Protein AF-A0AAV7KFC8-F1 (afdb_monomer)

Organism: NCBI:txid111878

Structure (mmCIF, N/CA/C/O backbone):
data_AF-A0AAV7KFC8-F1
#
_entry.id   AF-A0AAV7KFC8-F1
#
loop_
_atom_site.group_PDB
_atom_site.id
_atom_site.type_symbol
_atom_site.label_atom_id
_atom_site.label_alt_id
_atom_site.label_comp_id
_atom_site.label_asym_id
_atom_site.label_entity_id
_atom_site.label_seq_id
_atom_site.pdbx_PDB_ins_code
_atom_site.Cartn_x
_atom_site.Cartn_y
_atom_site.Cartn_z
_atom_site.occupancy
_atom_site.B_iso_or_equiv
_atom_site.auth_seq_id
_atom_site.auth_comp_id
_atom_site.auth_asym_id
_atom_site.auth_atom_id
_atom_site.pdbx_PDB_model_num
ATOM 1 N N . MET A 1 1 ? -4.129 0.822 23.187 1.00 38.25 1 MET A N 1
ATOM 2 C CA . MET A 1 1 ? -3.656 -0.487 22.669 1.00 38.25 1 MET A CA 1
ATOM 3 C C . MET A 1 1 ? -4.790 -1.496 22.465 1.00 38.25 1 MET A C 1
ATOM 5 O O . MET A 1 1 ? -4.673 -2.305 21.557 1.00 38.25 1 MET A O 1
ATOM 9 N N . SER A 1 2 ? -5.887 -1.437 23.233 1.00 38.19 2 SER A N 1
ATOM 10 C CA . SER A 1 2 ? -7.086 -2.282 23.062 1.00 38.19 2 SER A CA 1
ATOM 11 C C . SER A 1 2 ? -7.932 -1.936 21.825 1.00 38.19 2 SER A C 1
ATOM 13 O O . SER A 1 2 ? -8.378 -2.839 21.127 1.00 38.19 2 SER A O 1
ATOM 15 N N . ASP A 1 3 ? -8.080 -0.650 21.491 1.00 41.31 3 ASP A N 1
ATOM 16 C CA . ASP A 1 3 ? -8.999 -0.208 20.420 1.00 41.31 3 ASP A CA 1
ATOM 17 C C . ASP A 1 3 ? -8.503 -0.508 18.995 1.00 41.31 3 ASP A C 1
ATOM 19 O O . ASP A 1 3 ? -9.293 -0.634 18.055 1.00 41.31 3 ASP A O 1
ATOM 23 N N . ILE A 1 4 ? -7.185 -0.669 18.833 1.00 46.69 4 ILE A N 1
ATOM 24 C CA . ILE A 1 4 ? -6.563 -1.049 17.558 1.00 46.69 4 ILE A CA 1
ATOM 25 C C . ILE A 1 4 ? -6.920 -2.502 17.241 1.00 46.69 4 ILE A C 1
ATOM 27 O O . ILE A 1 4 ? -7.340 -2.798 16.131 1.00 46.69 4 ILE A O 1
ATOM 31 N N . HIS A 1 5 ? -6.843 -3.401 18.224 1.00 40.44 5 HIS A N 1
ATOM 32 C CA . HIS A 1 5 ? -7.123 -4.824 18.025 1.00 40.44 5 HIS A CA 1
ATOM 33 C C . HIS A 1 5 ? -8.601 -5.099 17.692 1.00 40.44 5 HIS A C 1
ATOM 35 O O . HIS A 1 5 ? -8.898 -5.993 16.901 1.00 40.44 5 HIS A O 1
ATOM 41 N N . GLU A 1 6 ? -9.524 -4.310 18.251 1.00 41.81 6 GLU A N 1
ATOM 42 C CA . GLU A 1 6 ? -10.970 -4.455 18.026 1.00 41.81 6 GLU A CA 1
ATOM 43 C C . GLU A 1 6 ? -11.457 -3.784 16.727 1.00 41.81 6 GLU A C 1
ATOM 45 O O . GLU A 1 6 ? -12.406 -4.241 16.092 1.00 41.81 6 GLU A O 1
ATOM 50 N N . SER A 1 7 ? -10.771 -2.737 16.263 1.00 41.91 7 SER A N 1
ATOM 51 C CA . SER A 1 7 ? -11.033 -2.156 14.937 1.00 41.91 7 SER A CA 1
ATOM 52 C C . SER A 1 7 ? -10.418 -3.010 13.820 1.00 41.91 7 SER A C 1
ATOM 54 O O . SER A 1 7 ? -11.030 -3.194 12.768 1.00 41.91 7 SER A O 1
ATOM 56 N N . VAL A 1 8 ? -9.252 -3.615 14.076 1.00 48.53 8 VAL A N 1
ATOM 57 C CA . VAL A 1 8 ? -8.584 -4.579 13.185 1.00 48.53 8 VAL A CA 1
ATOM 58 C C . VAL A 1 8 ? -9.393 -5.878 13.052 1.00 48.53 8 VAL A C 1
ATOM 60 O O . VAL A 1 8 ? -9.440 -6.456 11.970 1.00 48.53 8 VAL A O 1
ATOM 63 N N . SER A 1 9 ? -10.125 -6.320 14.079 1.00 42.34 9 SER A N 1
ATOM 64 C CA . SER A 1 9 ? -10.946 -7.539 13.979 1.00 42.34 9 SER A CA 1
ATOM 65 C C . SER A 1 9 ? -12.169 -7.401 13.058 1.00 42.34 9 SER A C 1
ATOM 67 O O . SER A 1 9 ? -12.593 -8.390 12.472 1.00 42.34 9 SER A O 1
ATOM 69 N N . LYS A 1 10 ? -12.713 -6.192 12.854 1.00 43.59 10 LYS A N 1
ATOM 70 C CA . LYS A 1 10 ? -13.823 -5.954 11.901 1.00 43.59 10 LYS A CA 1
ATOM 71 C C . LYS A 1 10 ? -13.374 -5.791 10.453 1.00 43.59 10 LYS A C 1
ATOM 73 O O . LYS A 1 10 ? -14.166 -5.916 9.520 1.00 43.59 10 LYS A O 1
ATOM 78 N N . ILE A 1 11 ? -12.110 -5.458 10.240 1.00 50.38 11 ILE A N 1
ATOM 79 C CA . ILE A 1 11 ? -11.577 -5.217 8.902 1.00 50.38 11 ILE A CA 1
ATOM 80 C C . ILE A 1 11 ? -10.943 -6.512 8.334 1.00 50.38 11 ILE A C 1
ATOM 82 O O . ILE A 1 11 ? -10.919 -6.662 7.108 1.00 50.38 11 ILE A O 1
ATOM 86 N N . SER A 1 12 ? -10.558 -7.471 9.195 1.00 49.19 12 SER A N 1
ATOM 87 C CA . SER A 1 12 ? -9.892 -8.745 8.862 1.00 49.19 1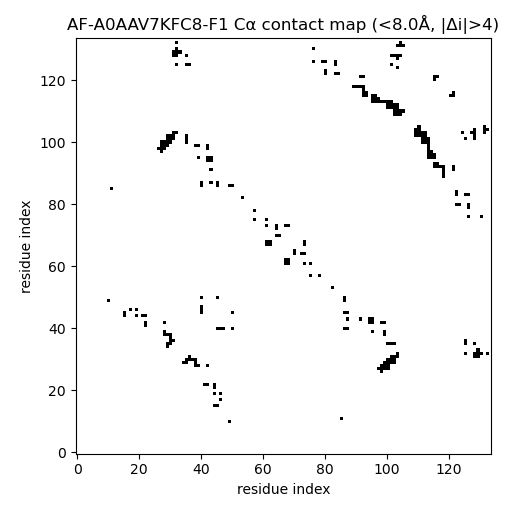2 SER A CA 1
ATOM 88 C C . SER A 1 12 ? -10.769 -9.769 8.128 1.00 49.19 12 SER A C 1
ATOM 90 O O . SER A 1 12 ? -10.240 -10.723 7.567 1.00 49.19 12 SER A O 1
ATOM 92 N N . GLU A 1 13 ? -12.086 -9.561 8.057 1.00 49.84 13 GLU A N 1
ATOM 93 C CA . GLU A 1 13 ? -13.021 -10.434 7.326 1.00 49.84 13 GLU A CA 1
ATOM 94 C C . GLU A 1 13 ? -13.095 -10.147 5.812 1.00 49.84 13 GLU A C 1
ATOM 96 O O . GLU A 1 13 ? -13.984 -10.642 5.124 1.00 49.84 13 GLU A O 1
ATOM 101 N N . TRP A 1 14 ? -12.191 -9.333 5.248 1.00 57.78 14 TRP A N 1
ATOM 102 C CA . TRP A 1 14 ? -12.134 -9.194 3.789 1.00 57.78 14 TRP A CA 1
ATOM 103 C C . TRP A 1 14 ? -11.361 -10.352 3.152 1.00 57.78 14 TRP A C 1
ATOM 105 O O . TRP A 1 14 ? -10.134 -10.384 3.192 1.00 57.78 14 TRP A O 1
ATOM 115 N N . ASP A 1 15 ? -12.066 -11.270 2.506 1.00 57.59 15 ASP A N 1
ATOM 116 C CA . ASP A 1 15 ? -11.474 -12.347 1.702 1.00 57.59 15 ASP A CA 1
ATOM 117 C C . ASP A 1 15 ? -11.207 -11.938 0.236 1.00 57.59 15 ASP A C 1
ATOM 119 O O . ASP A 1 15 ? -10.760 -12.760 -0.562 1.00 57.59 15 ASP A O 1
ATOM 123 N N . GLY A 1 16 ? -11.486 -10.682 -0.137 1.00 56.34 16 GLY A N 1
ATOM 124 C CA . GLY A 1 16 ? -11.438 -10.222 -1.529 1.00 56.34 16 GLY A CA 1
ATOM 125 C C . GLY A 1 16 ? -12.755 -10.364 -2.307 1.00 56.34 16 GLY A C 1
ATOM 126 O O . GLY A 1 16 ? -12.789 -10.045 -3.490 1.00 56.34 16 GLY A O 1
ATOM 127 N N . SER A 1 17 ? -13.853 -10.816 -1.686 1.00 49.41 17 SER A N 1
ATOM 128 C CA . SER A 1 17 ? -15.124 -11.126 -2.376 1.00 49.41 17 SER A CA 1
ATOM 129 C C . SER A 1 17 ? -16.047 -9.933 -2.650 1.00 49.41 17 SER A C 1
ATOM 131 O O . SER A 1 17 ? -17.055 -10.082 -3.351 1.00 49.41 17 SER A O 1
ATOM 133 N N . VAL A 1 18 ? -15.743 -8.740 -2.122 1.00 53.78 18 VAL A N 1
ATOM 134 C CA . VAL A 1 18 ? -16.579 -7.550 -2.350 1.00 53.78 18 VAL A CA 1
ATOM 135 C C . VAL A 1 18 ? -16.464 -7.142 -3.817 1.00 53.78 18 VAL A C 1
ATOM 137 O O . VAL A 1 18 ? -15.468 -6.562 -4.233 1.00 53.78 18 VAL A O 1
ATOM 140 N N . ARG A 1 19 ? -17.509 -7.439 -4.597 1.00 47.44 19 ARG A N 1
ATOM 141 C CA . ARG A 1 19 ? -17.620 -7.108 -6.024 1.00 47.44 19 ARG A CA 1
ATOM 142 C C . ARG A 1 19 ? -17.648 -5.593 -6.251 1.00 47.44 19 ARG A C 1
ATOM 144 O O . ARG A 1 19 ? -18.712 -4.991 -6.384 1.00 47.44 19 ARG A O 1
ATOM 151 N N . GLN A 1 20 ? -16.474 -4.981 -6.335 1.00 55.06 20 GLN A N 1
ATOM 152 C CA . GLN A 1 20 ? -16.268 -3.747 -7.089 1.00 55.06 20 GLN A CA 1
ATOM 153 C C . GLN A 1 20 ? -16.254 -4.098 -8.590 1.00 55.06 20 GLN A C 1
ATOM 155 O O . GLN A 1 20 ? -16.114 -5.264 -8.965 1.00 55.06 20 GLN A O 1
ATOM 160 N N . ARG A 1 21 ? -16.456 -3.119 -9.484 1.00 54.41 21 ARG A N 1
ATOM 161 C CA . ARG A 1 21 ? -16.276 -3.393 -10.921 1.00 54.41 21 ARG A CA 1
ATOM 162 C C . ARG A 1 21 ? -14.819 -3.795 -11.137 1.00 54.41 21 ARG A C 1
ATOM 164 O O . ARG A 1 21 ? -13.963 -2.981 -10.790 1.00 54.41 21 ARG A O 1
ATOM 171 N N . PRO A 1 22 ? -14.551 -4.971 -11.730 1.00 59.72 22 PRO A N 1
ATOM 172 C CA . PRO A 1 22 ? -13.193 -5.439 -11.840 1.00 59.72 22 PRO A CA 1
ATOM 173 C C . PRO A 1 22 ? -12.382 -4.449 -12.663 1.00 59.72 22 PRO A C 1
ATOM 175 O O . PRO A 1 22 ? -12.793 -4.020 -13.752 1.00 59.72 22 PRO A O 1
ATOM 178 N N . VAL A 1 23 ? -11.241 -4.054 -12.120 1.00 66.50 23 VAL A N 1
ATOM 179 C CA . VAL A 1 23 ? -10.285 -3.230 -12.832 1.00 66.50 23 VAL A CA 1
ATOM 180 C C . VAL A 1 23 ? -9.828 -4.032 -14.038 1.00 66.50 23 VAL A C 1
ATOM 182 O O . VAL A 1 23 ? -9.329 -5.149 -13.902 1.00 66.50 23 VAL A O 1
ATOM 185 N N . ARG A 1 24 ? -10.010 -3.475 -15.241 1.00 70.56 24 ARG A N 1
ATOM 186 C CA . ARG A 1 24 ? -9.595 -4.170 -16.461 1.00 70.56 24 ARG A CA 1
ATOM 187 C C . ARG A 1 24 ? -8.126 -4.592 -16.348 1.00 70.56 24 ARG A C 1
ATOM 189 O O . ARG A 1 24 ? -7.280 -3.822 -15.889 1.00 70.56 24 ARG A O 1
ATOM 196 N N . ALA A 1 25 ? -7.846 -5.827 -16.756 1.00 67.06 25 ALA A N 1
ATOM 197 C CA . ALA A 1 25 ? -6.532 -6.448 -16.611 1.00 67.06 25 ALA A CA 1
ATOM 198 C C . ALA A 1 25 ? -5.412 -5.694 -17.358 1.00 67.06 25 ALA A C 1
ATOM 200 O O . ALA A 1 25 ? -4.249 -5.831 -16.998 1.00 67.06 25 ALA A O 1
ATOM 201 N N . ASP A 1 26 ? -5.764 -4.868 -18.346 1.00 74.31 26 ASP A N 1
ATOM 202 C CA . ASP A 1 26 ? -4.863 -4.045 -19.161 1.00 74.31 26 ASP A CA 1
ATOM 203 C C . ASP A 1 26 ? -4.497 -2.692 -18.528 1.00 74.31 26 ASP A C 1
ATOM 205 O O . ASP A 1 26 ? -3.666 -1.961 -19.067 1.00 74.31 26 ASP A O 1
ATOM 209 N N . ARG A 1 27 ? -5.112 -2.320 -17.398 1.00 81.38 27 ARG A N 1
ATOM 210 C CA . ARG A 1 27 ? -4.860 -1.024 -16.763 1.00 81.38 27 ARG A CA 1
ATOM 211 C C . ARG A 1 27 ? -3.647 -1.058 -15.844 1.00 81.38 27 ARG A C 1
ATOM 213 O O . ARG A 1 27 ? -3.552 -1.898 -14.948 1.00 81.38 27 ARG A O 1
ATOM 220 N N . VAL A 1 28 ? -2.794 -0.056 -16.039 1.00 87.06 28 VAL A N 1
ATOM 221 C CA . VAL A 1 28 ? -1.668 0.294 -15.174 1.00 87.06 28 VAL A CA 1
ATOM 222 C C . VAL A 1 28 ? -2.056 1.506 -14.330 1.00 87.06 28 VAL A C 1
ATOM 224 O O . VAL A 1 28 ? -2.661 2.456 -14.829 1.00 87.06 28 VAL A O 1
ATOM 227 N N . PHE A 1 29 ? -1.700 1.471 -13.053 1.00 89.38 29 PHE A N 1
ATOM 228 C CA . PHE A 1 29 ? -1.899 2.551 -12.099 1.00 89.38 29 PHE A CA 1
ATOM 229 C C . PHE A 1 29 ? -0.549 3.115 -11.694 1.00 89.38 29 PHE A C 1
ATOM 231 O O . PHE A 1 29 ? 0.413 2.375 -11.508 1.00 89.38 29 PHE A O 1
ATOM 238 N N . CYS A 1 30 ? -0.478 4.427 -11.520 1.00 89.44 30 CYS A N 1
ATOM 239 C CA . CYS A 1 30 ? 0.726 5.096 -11.061 1.00 89.44 30 CYS A CA 1
ATOM 240 C C . CYS A 1 30 ? 0.396 6.103 -9.967 1.00 89.44 30 CYS A C 1
ATOM 242 O O . CYS A 1 30 ? -0.669 6.721 -9.984 1.00 89.44 30 CYS A O 1
ATOM 244 N N . GLY A 1 31 ? 1.321 6.296 -9.034 1.00 86.94 31 GLY A N 1
ATOM 245 C CA . GLY A 1 31 ? 1.138 7.274 -7.975 1.00 86.94 31 GLY A CA 1
ATOM 246 C C . GLY A 1 31 ? 2.383 7.486 -7.128 1.00 86.94 31 GLY A C 1
ATOM 247 O O . GLY A 1 31 ? 3.366 6.754 -7.225 1.00 86.94 31 GLY A O 1
ATOM 248 N N . SER A 1 32 ? 2.320 8.512 -6.285 1.00 84.69 32 SER A N 1
ATOM 249 C CA . SER A 1 32 ? 3.326 8.814 -5.270 1.00 84.69 32 SER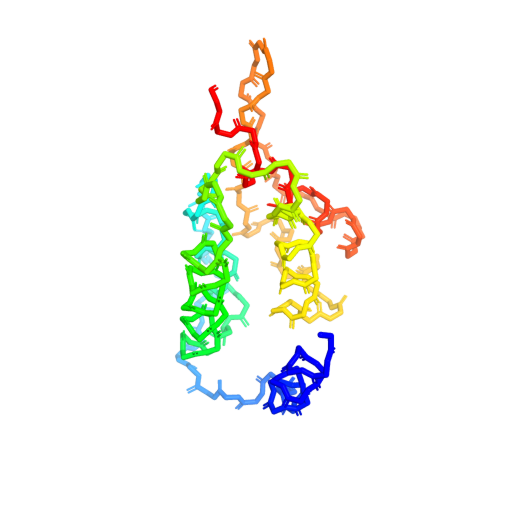 A CA 1
ATOM 250 C C . SER A 1 32 ? 2.635 9.125 -3.942 1.00 84.69 32 SER A C 1
ATOM 252 O O . SER A 1 32 ? 1.513 9.638 -3.950 1.00 84.69 32 SER A O 1
ATOM 254 N N . SER A 1 33 ? 3.266 8.784 -2.817 1.00 82.12 33 SER A N 1
ATOM 255 C CA . SER A 1 33 ? 2.721 8.921 -1.458 1.00 82.12 33 SER A CA 1
ATOM 256 C C . SER A 1 33 ? 1.264 8.425 -1.365 1.00 82.12 33 SER A C 1
ATOM 258 O O . SER A 1 33 ? 0.963 7.307 -1.792 1.00 82.12 33 SER A O 1
ATOM 260 N N . ALA A 1 34 ? 0.334 9.261 -0.893 1.00 81.31 34 ALA A N 1
ATOM 261 C CA . ALA A 1 34 ? -1.097 8.963 -0.828 1.00 81.31 34 ALA A CA 1
ATOM 262 C C . ALA A 1 34 ? -1.699 8.552 -2.187 1.00 81.31 34 ALA A C 1
ATOM 264 O O . ALA A 1 34 ? -2.558 7.677 -2.243 1.00 81.31 34 ALA A O 1
ATOM 265 N N . GLY A 1 35 ? -1.220 9.123 -3.297 1.00 82.44 35 GLY A N 1
ATOM 266 C CA . GLY A 1 35 ? -1.637 8.720 -4.642 1.00 82.44 35 GLY A CA 1
ATOM 267 C C . GLY A 1 35 ? -1.191 7.300 -5.000 1.00 82.44 35 GLY A C 1
ATOM 268 O O . GLY A 1 35 ? -1.925 6.581 -5.671 1.00 82.44 35 GLY A O 1
ATOM 269 N N . GLY A 1 36 ? -0.024 6.871 -4.510 1.00 86.75 36 GLY A N 1
ATOM 270 C CA . GLY A 1 36 ? 0.463 5.496 -4.644 1.00 86.75 36 GLY A CA 1
ATOM 271 C C . GLY A 1 36 ? -0.367 4.505 -3.828 1.00 86.75 36 GLY A C 1
ATOM 272 O O . GLY A 1 36 ? -0.740 3.449 -4.338 1.00 86.75 36 GLY A O 1
ATOM 273 N N . LEU A 1 37 ? -0.744 4.884 -2.602 1.00 84.06 37 LEU A N 1
ATOM 274 C CA . LEU A 1 37 ? -1.642 4.088 -1.762 1.00 84.06 37 LEU A CA 1
ATOM 275 C C . LEU A 1 37 ? -3.034 3.953 -2.399 1.00 84.06 37 LEU A C 1
ATOM 277 O O . LEU A 1 37 ? -3.562 2.849 -2.496 1.00 84.06 37 LEU A O 1
ATOM 281 N N . CYS A 1 38 ? -3.611 5.050 -2.896 1.00 85.56 38 CYS A N 1
ATOM 282 C CA . CYS A 1 38 ? -4.894 5.033 -3.603 1.00 85.56 38 CYS A CA 1
ATOM 283 C C . CYS A 1 38 ? -4.838 4.182 -4.878 1.00 85.56 38 CYS A C 1
ATOM 285 O O . CYS A 1 38 ? -5.769 3.423 -5.152 1.00 85.56 38 CYS A O 1
ATOM 287 N N . ALA A 1 39 ? -3.747 4.277 -5.641 1.00 88.38 39 ALA A N 1
ATOM 288 C CA . ALA A 1 39 ? -3.504 3.441 -6.810 1.00 88.38 39 ALA A CA 1
ATOM 289 C C . ALA A 1 39 ? -3.456 1.950 -6.436 1.00 88.38 39 ALA A C 1
ATOM 291 O O . ALA A 1 39 ? -4.109 1.138 -7.089 1.00 88.38 39 ALA A O 1
ATOM 292 N N . ALA A 1 40 ? -2.764 1.599 -5.350 1.00 86.19 40 ALA A N 1
ATOM 293 C CA . ALA A 1 40 ? -2.701 0.234 -4.841 1.00 86.19 40 ALA A CA 1
ATOM 294 C C . ALA A 1 40 ? -4.068 -0.270 -4.346 1.00 86.19 40 ALA A C 1
ATOM 296 O O . ALA A 1 40 ? -4.498 -1.345 -4.744 1.00 86.19 40 ALA A O 1
ATOM 297 N N . VAL A 1 41 ? -4.791 0.511 -3.537 1.00 85.00 41 VAL A N 1
ATOM 298 C CA . VAL A 1 41 ? -6.147 0.177 -3.053 1.00 85.00 41 VAL A CA 1
ATOM 299 C C . VAL A 1 41 ? -7.101 -0.052 -4.226 1.00 85.00 41 VAL A C 1
ATOM 301 O O . VAL A 1 41 ? -7.847 -1.028 -4.225 1.00 85.00 41 VAL A O 1
ATOM 304 N N . THR A 1 42 ? -7.032 0.804 -5.249 1.00 85.06 42 THR A N 1
ATOM 305 C CA . THR A 1 42 ? -7.859 0.684 -6.457 1.00 85.06 42 THR A CA 1
ATOM 306 C C . THR A 1 42 ? -7.505 -0.570 -7.251 1.00 85.06 42 THR A C 1
ATOM 308 O O . THR A 1 42 ? -8.398 -1.302 -7.663 1.00 85.06 42 THR A O 1
ATOM 311 N N . LEU A 1 43 ? -6.212 -0.844 -7.444 1.00 85.81 43 LEU A N 1
ATOM 312 C CA . LEU A 1 43 ? -5.732 -2.014 -8.180 1.00 85.81 43 LEU A CA 1
ATOM 313 C C . LEU A 1 43 ? -6.092 -3.335 -7.487 1.00 85.81 43 LEU A C 1
ATOM 315 O O . LEU A 1 43 ? -6.394 -4.316 -8.161 1.00 85.81 43 LEU A O 1
ATOM 319 N N . MET A 1 44 ? -6.055 -3.352 -6.155 1.00 82.19 44 MET A N 1
ATOM 320 C CA . MET A 1 44 ? -6.417 -4.515 -5.341 1.00 82.19 44 MET A CA 1
ATOM 321 C C . MET A 1 44 ? -7.926 -4.632 -5.120 1.00 82.19 44 MET A C 1
ATOM 323 O O . MET A 1 44 ? -8.346 -5.538 -4.412 1.00 82.19 44 MET A O 1
ATOM 327 N N . GLU A 1 45 ? -8.732 -3.717 -5.673 1.00 79.44 45 GLU A N 1
ATOM 328 C CA . GLU A 1 45 ? -10.190 -3.667 -5.486 1.00 79.44 45 GLU A CA 1
ATOM 329 C C . GLU A 1 45 ? -10.600 -3.626 -4.005 1.00 79.44 45 GLU A C 1
ATOM 331 O O . GLU A 1 45 ? -11.676 -4.081 -3.608 1.00 79.44 45 GLU A O 1
ATOM 336 N N . CYS A 1 46 ? -9.735 -3.043 -3.172 1.00 77.75 46 CYS A N 1
ATOM 337 C CA . CYS A 1 46 ? -9.989 -2.905 -1.751 1.00 77.75 46 CYS A CA 1
ATOM 338 C C . CYS A 1 46 ? -11.169 -1.935 -1.541 1.00 77.75 46 CYS A C 1
ATOM 340 O O . CYS A 1 46 ? -11.216 -0.871 -2.172 1.00 77.75 46 CYS A O 1
ATOM 342 N N . PRO A 1 47 ? -12.147 -2.273 -0.677 1.00 78.25 47 PRO A N 1
ATOM 343 C CA . PRO A 1 47 ? -13.300 -1.424 -0.432 1.00 78.25 47 PRO A CA 1
ATOM 344 C C . PRO A 1 47 ? -12.862 -0.036 0.030 1.00 78.25 47 PRO A C 1
ATOM 346 O O . PRO A 1 47 ? -12.151 0.102 1.028 1.00 78.25 47 PRO A O 1
ATOM 349 N N . VAL A 1 48 ? -13.341 0.996 -0.664 1.00 78.25 48 VAL A N 1
ATOM 350 C CA . VAL A 1 48 ? -13.025 2.398 -0.346 1.00 78.25 48 VAL A CA 1
ATOM 351 C C . VAL A 1 48 ? -13.368 2.724 1.108 1.00 78.25 48 VAL A C 1
ATOM 353 O O . VAL A 1 48 ? -12.603 3.420 1.768 1.00 78.25 48 VAL A O 1
ATOM 356 N N . ASP A 1 49 ? -14.447 2.151 1.644 1.00 80.00 49 ASP A N 1
ATOM 357 C CA . ASP A 1 49 ? -14.840 2.318 3.045 1.00 80.00 49 ASP A CA 1
ATOM 358 C C . ASP A 1 49 ? -13.757 1.839 4.022 1.00 80.00 49 ASP A C 1
ATOM 360 O O . ASP A 1 49 ? -13.535 2.471 5.053 1.00 80.00 49 ASP A O 1
ATOM 364 N N . LYS A 1 50 ? -13.033 0.757 3.700 1.00 76.19 50 LYS A N 1
ATOM 365 C CA . LYS A 1 50 ? -11.943 0.233 4.540 1.00 76.19 50 LYS A CA 1
ATOM 366 C C . LYS A 1 50 ? -10.736 1.161 4.515 1.00 76.19 50 LYS A C 1
ATOM 368 O O . LYS A 1 50 ? -10.238 1.536 5.575 1.00 76.19 50 LYS A O 1
ATOM 373 N N . ALA A 1 51 ? -10.324 1.589 3.323 1.00 77.44 51 ALA A N 1
ATOM 374 C CA . ALA A 1 51 ? -9.240 2.554 3.167 1.00 77.44 51 ALA A CA 1
ATOM 375 C C . ALA A 1 51 ? -9.568 3.897 3.851 1.00 77.44 51 ALA A C 1
ATOM 377 O O . ALA A 1 51 ? -8.726 4.471 4.542 1.00 77.44 51 ALA A O 1
ATOM 378 N N . LEU A 1 52 ? -10.811 4.373 3.723 1.00 81.62 52 LEU A N 1
ATOM 379 C CA . LEU A 1 52 ? -11.278 5.614 4.336 1.00 81.62 52 LEU A CA 1
ATOM 380 C C . LEU A 1 52 ? -11.368 5.511 5.861 1.00 81.62 52 LEU A C 1
ATOM 382 O O . LEU A 1 52 ? -10.976 6.449 6.553 1.00 81.62 52 LEU A O 1
ATOM 386 N N . ASN A 1 53 ? -11.862 4.391 6.394 1.00 82.00 53 ASN A N 1
ATOM 387 C CA . ASN A 1 53 ? -11.911 4.157 7.837 1.00 82.00 53 ASN A CA 1
ATOM 388 C C . ASN A 1 53 ? -10.507 4.112 8.439 1.00 82.00 53 ASN A C 1
ATOM 390 O O . ASN A 1 53 ? -10.273 4.757 9.460 1.00 82.00 53 ASN A O 1
ATOM 394 N N . PHE A 1 54 ? -9.567 3.439 7.770 1.00 78.81 54 PHE A N 1
ATOM 395 C CA . PHE A 1 54 ? -8.164 3.431 8.171 1.00 78.81 54 PHE A CA 1
ATOM 396 C C . PHE A 1 54 ? -7.567 4.849 8.185 1.00 78.81 54 PHE A C 1
ATOM 398 O O . PHE A 1 54 ? -7.020 5.276 9.202 1.00 78.81 54 PHE A O 1
ATOM 405 N N . MET A 1 55 ? -7.747 5.627 7.110 1.00 77.19 55 MET A N 1
ATOM 406 C CA . MET A 1 55 ? -7.276 7.018 7.076 1.00 77.19 55 MET A CA 1
ATOM 407 C C . MET A 1 55 ? -7.939 7.889 8.151 1.00 77.19 55 MET A C 1
ATOM 409 O O . MET A 1 55 ? -7.259 8.674 8.808 1.00 77.19 55 MET A O 1
ATOM 413 N N . ARG A 1 56 ? -9.252 7.746 8.386 1.00 78.38 56 ARG A N 1
ATOM 414 C CA . ARG A 1 56 ? -9.953 8.475 9.458 1.00 78.38 56 ARG A CA 1
ATOM 415 C C . ARG A 1 56 ? -9.402 8.131 10.833 1.00 78.38 56 ARG A C 1
ATOM 417 O O . ARG A 1 56 ? -9.300 9.028 11.665 1.00 78.38 56 ARG A O 1
ATOM 424 N N . GLN A 1 57 ? -9.092 6.864 11.085 1.00 76.62 57 GLN A N 1
ATOM 425 C CA . GLN A 1 57 ? -8.517 6.434 12.352 1.00 76.62 57 GLN A CA 1
ATOM 426 C C . GLN A 1 57 ? -7.123 7.030 12.547 1.00 76.62 57 GLN A C 1
ATOM 428 O O . GLN A 1 57 ? -6.887 7.678 13.561 1.00 76.62 57 GLN A O 1
ATOM 433 N N . MET A 1 58 ? -6.262 6.934 11.535 1.00 74.19 58 MET A N 1
ATOM 434 C CA . MET A 1 58 ? -4.928 7.534 11.564 1.00 74.19 58 MET A CA 1
ATOM 435 C C . MET A 1 58 ? -4.983 9.048 11.825 1.00 74.19 58 MET A C 1
ATOM 437 O O . MET A 1 58 ? -4.250 9.558 12.666 1.00 74.19 58 MET A O 1
ATOM 441 N N . VAL A 1 59 ? -5.891 9.772 11.160 1.00 75.94 59 VAL A N 1
ATOM 442 C CA . VAL A 1 59 ? -6.079 11.219 11.370 1.00 75.94 59 VAL A CA 1
ATOM 443 C C . VAL A 1 59 ? -6.598 11.528 12.778 1.00 75.94 59 VAL A C 1
ATOM 445 O O . VAL A 1 59 ? -6.170 12.505 13.387 1.00 75.94 59 VAL A O 1
ATOM 448 N N . ARG A 1 60 ? -7.499 10.707 13.330 1.00 75.00 60 ARG A N 1
ATOM 449 C CA . ARG A 1 60 ? -7.970 10.864 14.717 1.00 75.00 60 ARG A CA 1
ATOM 450 C C . ARG A 1 60 ? -6.842 10.655 15.722 1.00 75.00 60 ARG A C 1
ATOM 452 O O . ARG A 1 60 ? -6.712 11.445 16.651 1.00 75.00 60 ARG A O 1
ATOM 459 N N . GLU A 1 61 ? -6.017 9.633 15.519 1.00 70.50 61 GLU A N 1
ATOM 460 C CA . GLU A 1 61 ? -4.875 9.328 16.384 1.00 70.50 61 GLU A CA 1
ATOM 461 C C . GLU A 1 61 ? -3.809 10.440 16.304 1.00 70.50 61 GLU A C 1
ATOM 463 O O . GLU A 1 61 ? -3.345 10.924 17.344 1.00 70.50 61 GLU A O 1
ATOM 468 N N . MET A 1 62 ? -3.528 10.957 15.098 1.00 67.75 62 MET A N 1
ATOM 469 C CA . MET A 1 62 ? -2.708 12.161 14.881 1.00 67.75 62 MET A CA 1
ATOM 470 C C . MET A 1 62 ? -3.224 13.362 15.680 1.00 67.75 62 MET A C 1
ATOM 472 O O . MET A 1 62 ? -2.448 14.059 16.330 1.00 67.75 62 MET A O 1
ATOM 476 N N . GLN A 1 63 ? -4.533 13.619 15.622 1.00 67.94 63 GLN A N 1
ATOM 477 C CA . GLN A 1 63 ? -5.168 14.764 16.282 1.00 67.94 63 GLN A CA 1
ATOM 478 C C . GLN A 1 63 ? -5.224 14.616 17.807 1.00 67.94 63 GLN A C 1
ATOM 480 O O . GLN A 1 63 ? -5.178 15.618 18.514 1.00 67.94 63 GLN A O 1
ATOM 485 N N . SER A 1 64 ? -5.312 13.385 18.318 1.00 67.31 64 SER A N 1
ATOM 486 C CA . SER A 1 64 ? -5.303 13.101 19.761 1.00 67.31 64 SER A CA 1
ATOM 487 C C . SER A 1 64 ? -3.912 13.156 20.403 1.00 67.31 64 SER A C 1
ATOM 489 O O . SER A 1 64 ? -3.799 13.180 21.628 1.00 67.31 64 SER A O 1
ATOM 491 N N . SER A 1 65 ? -2.846 13.177 19.598 1.00 61.91 65 SER A N 1
ATOM 492 C CA . SER A 1 65 ? -1.467 13.198 20.086 1.00 61.91 65 SER A CA 1
ATOM 493 C C . SER A 1 65 ? -1.072 14.59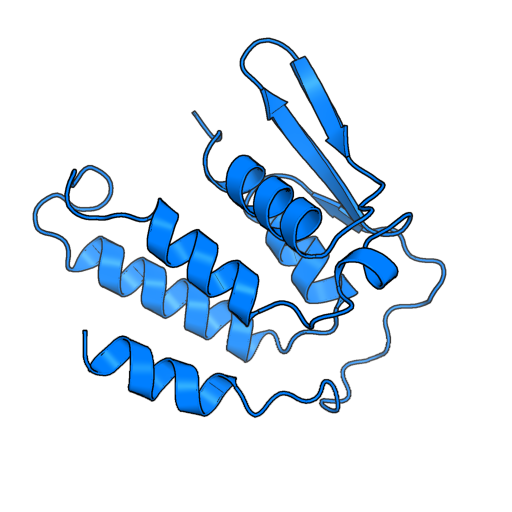8 20.580 1.00 61.91 65 SER A C 1
ATOM 495 O O . SER A 1 65 ? -1.320 15.595 19.909 1.00 61.91 65 SER A O 1
ATOM 497 N N . TYR A 1 66 ? -0.412 14.681 21.743 1.00 48.88 66 TYR A N 1
ATOM 498 C CA . TYR A 1 66 ? -0.170 15.923 22.511 1.00 48.88 66 TYR A CA 1
ATOM 499 C C . TYR A 1 66 ? 0.635 17.024 21.776 1.00 48.88 66 TYR A C 1
ATOM 501 O O . TYR A 1 66 ? 0.634 18.176 22.196 1.00 48.88 66 TYR A O 1
ATOM 509 N N . LEU A 1 67 ? 1.313 16.690 20.672 1.00 55.91 67 LEU A N 1
ATOM 510 C CA . LEU A 1 67 ? 2.044 17.634 19.804 1.00 55.91 67 LEU A CA 1
ATOM 511 C C . LEU A 1 67 ? 1.570 17.576 18.335 1.00 55.91 67 LEU A C 1
ATOM 513 O O . LEU A 1 67 ? 2.260 18.049 17.430 1.00 55.91 67 LEU A O 1
ATOM 517 N N . GLY A 1 68 ? 0.405 16.970 18.078 1.00 58.62 68 GLY A N 1
ATOM 518 C CA . GLY A 1 68 ? -0.119 16.760 16.730 1.00 58.62 68 GLY A CA 1
ATOM 519 C C . GLY A 1 68 ? 0.866 15.981 15.836 1.00 58.62 68 GLY A C 1
ATOM 520 O O . GLY A 1 68 ? 1.532 15.065 16.326 1.00 58.62 68 GLY A O 1
ATOM 521 N N . PRO A 1 69 ? 1.021 16.339 14.546 1.00 52.97 69 PRO A N 1
ATOM 522 C CA . PRO A 1 69 ? 1.885 15.619 13.601 1.00 52.97 69 PRO A CA 1
ATOM 523 C C . PRO A 1 69 ? 3.391 15.705 13.916 1.00 52.97 69 PRO A C 1
ATOM 525 O O . PRO A 1 69 ? 4.178 15.015 13.279 1.00 52.97 69 PRO A O 1
ATOM 528 N N . PHE A 1 70 ? 3.796 16.526 14.892 1.00 54.38 70 PHE A N 1
ATOM 529 C CA . PHE A 1 70 ? 5.190 16.695 15.319 1.00 54.38 70 PHE A CA 1
ATOM 530 C C . PHE A 1 70 ? 5.511 15.971 16.635 1.00 54.38 70 PHE A C 1
ATOM 532 O O . PHE A 1 70 ? 6.587 16.164 17.202 1.00 54.38 70 PHE A O 1
ATOM 539 N N . SER A 1 71 ? 4.592 15.151 17.157 1.00 52.78 71 SER A N 1
ATOM 540 C CA . SER A 1 71 ? 4.856 14.387 18.374 1.00 52.78 71 SER A CA 1
ATOM 541 C C . SER A 1 71 ? 5.873 13.268 18.122 1.00 52.78 71 SER A C 1
ATOM 543 O O . SER A 1 71 ? 5.591 12.388 17.313 1.00 52.78 71 SER A O 1
ATOM 545 N N . PRO A 1 72 ? 6.998 13.208 18.861 1.00 52.22 72 PRO A N 1
ATOM 546 C CA . PRO A 1 72 ? 7.950 12.097 18.769 1.00 52.22 72 PRO A CA 1
ATOM 547 C C . PRO A 1 72 ? 7.368 10.761 19.263 1.00 52.22 72 PRO A C 1
ATOM 549 O O . PRO A 1 72 ? 7.935 9.711 18.985 1.00 52.22 72 PRO A O 1
ATOM 552 N N . ASN A 1 73 ? 6.230 10.794 19.969 1.00 49.03 73 ASN A N 1
ATOM 553 C CA . ASN A 1 73 ? 5.490 9.608 20.409 1.00 49.03 73 ASN A CA 1
ATOM 554 C C . ASN A 1 73 ? 4.394 9.184 19.424 1.00 49.03 73 ASN A C 1
ATOM 556 O O . ASN A 1 73 ? 3.815 8.111 19.589 1.00 49.03 73 ASN A O 1
ATOM 560 N N . PHE A 1 74 ? 4.081 10.008 18.418 1.00 56.44 74 PHE A N 1
ATOM 561 C CA . PHE A 1 74 ? 3.176 9.600 17.356 1.00 56.44 74 PHE A CA 1
ATOM 562 C C . PHE A 1 74 ? 3.991 8.893 16.280 1.00 56.44 74 PHE A C 1
ATOM 564 O O . PHE A 1 74 ? 4.516 9.504 15.348 1.00 56.44 74 PHE A O 1
ATOM 571 N N . LEU A 1 75 ? 4.109 7.576 16.433 1.00 64.88 75 LEU A N 1
ATOM 572 C CA . LEU A 1 75 ? 4.743 6.699 15.457 1.00 64.88 75 LEU A CA 1
ATOM 573 C C . LEU 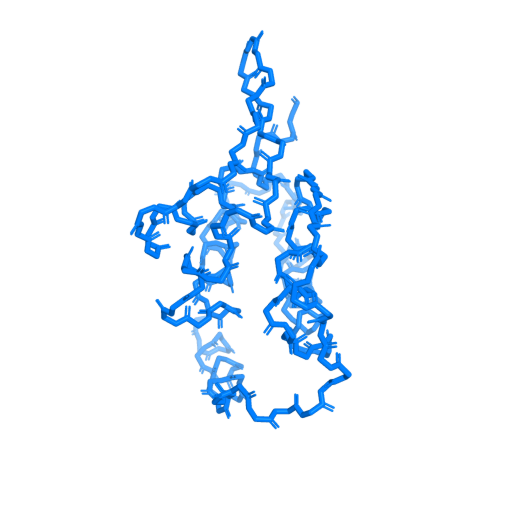A 1 75 ? 3.793 6.503 14.269 1.00 64.88 75 LEU A C 1
ATOM 575 O O . LEU A 1 75 ? 3.298 5.409 14.008 1.00 64.88 75 LEU A O 1
ATOM 579 N N . LEU A 1 76 ? 3.539 7.592 13.532 1.00 66.44 76 LEU A N 1
ATOM 580 C CA . LEU A 1 76 ? 2.824 7.589 12.253 1.00 66.44 76 LEU A CA 1
ATOM 581 C C . LEU A 1 76 ? 3.346 6.473 11.347 1.00 66.44 76 LEU A C 1
ATOM 583 O O . LEU A 1 76 ? 2.589 5.802 10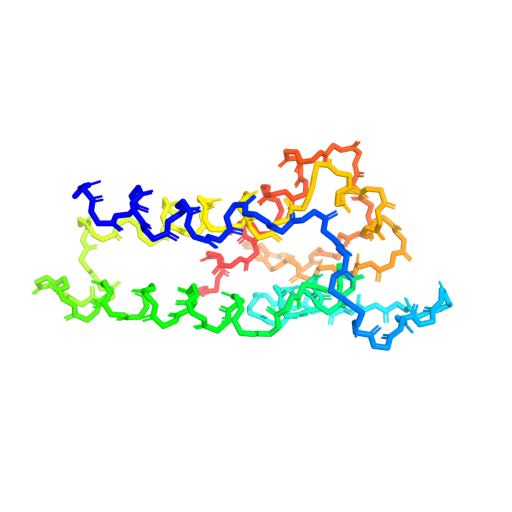.656 1.00 66.44 76 LEU A O 1
ATOM 587 N N . THR A 1 77 ? 4.657 6.278 11.390 1.00 69.38 77 THR A N 1
ATOM 588 C CA . THR A 1 77 ? 5.383 5.199 10.744 1.00 69.38 77 THR A CA 1
ATOM 589 C C . THR A 1 77 ? 4.843 3.819 11.135 1.00 69.38 77 THR A C 1
ATOM 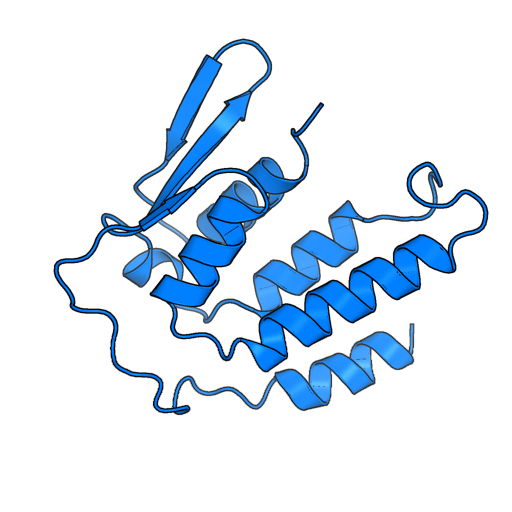591 O O . THR A 1 77 ? 4.438 3.054 10.261 1.00 69.38 77 THR A O 1
ATOM 594 N N . GLU A 1 78 ? 4.741 3.488 12.419 1.00 72.31 78 GLU A N 1
ATOM 595 C CA . GLU A 1 78 ? 4.208 2.188 12.844 1.00 72.31 78 GLU A CA 1
ATOM 596 C C . GLU A 1 78 ? 2.740 2.000 12.442 1.00 72.31 78 GLU A C 1
ATOM 598 O O . GLU A 1 78 ? 2.385 0.955 11.893 1.00 72.31 78 GLU A O 1
ATOM 603 N N . HIS A 1 79 ? 1.900 3.025 12.616 1.00 73.25 79 HIS A N 1
ATOM 604 C CA . HIS A 1 79 ? 0.491 2.957 12.214 1.00 73.25 79 HIS A CA 1
ATOM 605 C C . HIS A 1 79 ? 0.313 2.810 10.697 1.00 73.25 79 HIS A C 1
ATOM 607 O O . HIS A 1 79 ? -0.525 2.024 10.249 1.00 73.25 79 HIS A O 1
ATOM 613 N N . LEU A 1 80 ? 1.126 3.504 9.895 1.00 74.94 80 LEU A N 1
ATOM 614 C CA . LEU A 1 80 ? 1.153 3.341 8.442 1.00 74.94 80 LEU A CA 1
ATOM 615 C C . LEU A 1 80 ? 1.575 1.930 8.047 1.00 74.94 80 LEU A C 1
ATOM 617 O O . LEU A 1 80 ? 0.925 1.326 7.200 1.00 74.94 80 LEU A O 1
ATOM 621 N N . ARG A 1 81 ? 2.634 1.390 8.659 1.00 79.88 81 ARG A N 1
ATOM 622 C CA . ARG A 1 81 ? 3.142 0.052 8.331 1.00 79.88 81 ARG A CA 1
ATOM 623 C C . ARG A 1 81 ? 2.110 -1.030 8.641 1.00 79.88 81 ARG A C 1
ATOM 625 O O . ARG A 1 81 ? 1.837 -1.860 7.778 1.00 79.88 81 ARG A O 1
ATOM 632 N N . VAL A 1 82 ? 1.502 -0.981 9.828 1.00 80.06 82 VAL A N 1
ATOM 633 C CA . VAL A 1 82 ? 0.437 -1.914 10.234 1.00 80.06 82 VAL A CA 1
ATOM 634 C C . VAL A 1 82 ? -0.778 -1.781 9.318 1.00 80.06 82 VAL A C 1
ATOM 636 O O . VAL A 1 82 ? -1.335 -2.779 8.875 1.00 80.06 82 VAL A O 1
ATOM 639 N N . GLY A 1 83 ? -1.169 -0.555 8.976 1.00 78.12 83 GLY A N 1
ATOM 640 C CA . GLY A 1 83 ? -2.284 -0.310 8.071 1.00 78.12 83 GLY A CA 1
ATOM 641 C C . GLY A 1 83 ? -2.072 -0.810 6.652 1.00 78.12 83 GLY A C 1
ATOM 642 O O . GLY A 1 83 ? -2.970 -1.416 6.079 1.00 78.12 83 GLY A O 1
ATOM 643 N N . ILE A 1 84 ? -0.886 -0.581 6.087 1.00 78.81 84 ILE A N 1
ATOM 644 C CA . ILE A 1 84 ? -0.492 -1.089 4.768 1.00 78.81 84 ILE A CA 1
ATOM 645 C C . ILE A 1 84 ? -0.503 -2.621 4.781 1.00 78.81 84 ILE A C 1
ATOM 647 O O . ILE A 1 84 ? -1.131 -3.230 3.917 1.00 78.81 84 ILE A O 1
ATOM 651 N N . ASP A 1 85 ? 0.126 -3.253 5.776 1.00 82.56 85 ASP A N 1
ATOM 652 C CA . ASP A 1 85 ? 0.139 -4.717 5.902 1.00 82.56 85 ASP A CA 1
ATOM 653 C C . ASP A 1 85 ? -1.283 -5.299 5.962 1.00 82.56 85 ASP A C 1
ATOM 655 O O . ASP A 1 85 ? -1.580 -6.359 5.405 1.00 82.56 85 ASP A O 1
ATOM 659 N N . PHE A 1 86 ? -2.194 -4.555 6.573 1.00 77.06 86 PHE A N 1
ATOM 660 C CA . PHE A 1 86 ? -3.558 -4.981 6.787 1.00 77.06 86 PHE A CA 1
ATOM 661 C C . PHE A 1 86 ? -4.525 -4.671 5.629 1.00 77.06 86 PHE A C 1
ATOM 663 O O . PHE A 1 86 ? -5.457 -5.434 5.378 1.00 77.06 86 PHE A O 1
ATOM 670 N N . LEU A 1 87 ? -4.299 -3.586 4.885 1.00 76.31 87 LEU A N 1
ATOM 671 C CA . LEU A 1 87 ? -5.082 -3.229 3.697 1.00 76.31 87 LEU A CA 1
ATOM 672 C C . LEU A 1 87 ? -4.810 -4.161 2.513 1.00 76.31 87 LEU A C 1
ATOM 674 O O . LEU A 1 87 ? -5.670 -4.299 1.640 1.00 76.31 87 LEU A O 1
ATOM 678 N N . PHE A 1 88 ? -3.623 -4.774 2.461 1.00 79.56 88 PHE A N 1
ATOM 679 C CA . PHE A 1 88 ? -3.177 -5.533 1.299 1.00 79.56 88 PHE A CA 1
ATOM 680 C C . PHE A 1 88 ? -3.186 -7.057 1.526 1.00 79.56 88 PHE A C 1
ATOM 682 O O . PHE A 1 88 ? -2.649 -7.562 2.517 1.00 79.56 88 PHE A O 1
ATOM 689 N N . PRO A 1 89 ? -3.745 -7.843 0.584 1.00 79.38 89 PRO A N 1
ATOM 690 C CA . PRO A 1 89 ? -3.784 -9.300 0.687 1.00 79.38 89 PRO A CA 1
ATOM 691 C C . PRO A 1 89 ? -2.395 -9.940 0.516 1.00 79.38 89 PRO A C 1
ATOM 693 O O . PRO A 1 89 ? -1.448 -9.325 0.023 1.00 79.38 89 PRO A O 1
ATOM 696 N N . LYS A 1 90 ? -2.236 -11.216 0.906 1.00 79.00 90 LYS A N 1
ATOM 697 C CA . LYS A 1 90 ? -0.927 -11.923 0.884 1.00 79.00 90 LYS A CA 1
ATOM 698 C C . LYS A 1 90 ? -0.255 -11.969 -0.490 1.00 79.00 90 LYS A C 1
ATOM 700 O O . LYS A 1 90 ? 0.964 -12.031 -0.587 1.00 79.00 90 LYS A O 1
ATOM 705 N N . HIS A 1 91 ? -1.050 -11.903 -1.549 1.00 80.69 91 HIS A N 1
ATOM 706 C CA . HIS A 1 91 ? -0.608 -11.970 -2.938 1.00 80.69 91 HIS A CA 1
ATOM 707 C C . HIS A 1 91 ? -0.567 -10.592 -3.628 1.00 80.69 91 HIS A C 1
ATOM 709 O O . HIS A 1 91 ? -0.463 -10.534 -4.851 1.00 80.69 91 HIS A O 1
ATOM 715 N N . ALA A 1 92 ? -0.623 -9.490 -2.868 1.00 83.00 92 ALA A N 1
ATOM 716 C CA . ALA A 1 92 ? -0.618 -8.128 -3.407 1.00 83.00 92 ALA A CA 1
ATOM 717 C C . ALA A 1 92 ? 0.586 -7.846 -4.324 1.00 83.00 92 ALA A C 1
ATOM 719 O O . ALA A 1 92 ? 0.408 -7.292 -5.402 1.00 83.00 92 ALA A O 1
ATOM 720 N N . HIS A 1 93 ? 1.787 -8.314 -3.971 1.00 84.94 93 HIS A N 1
ATOM 721 C CA . HIS A 1 93 ? 2.998 -8.163 -4.793 1.00 84.94 93 HIS A CA 1
ATOM 722 C C . HIS A 1 93 ? 2.840 -8.731 -6.218 1.00 84.94 93 HIS A C 1
ATOM 724 O O . HIS A 1 93 ? 3.301 -8.123 -7.183 1.00 84.94 93 HIS A O 1
ATOM 730 N N . LYS A 1 94 ? 2.096 -9.836 -6.385 1.00 86.06 94 LYS A N 1
ATOM 731 C CA . LYS A 1 94 ? 1.830 -10.453 -7.699 1.00 86.06 94 LYS A CA 1
ATOM 732 C C . LYS A 1 94 ? 0.868 -9.636 -8.551 1.00 86.06 94 LYS A C 1
ATOM 734 O O . LYS A 1 94 ? 1.016 -9.594 -9.765 1.00 86.06 94 LYS A O 1
ATOM 739 N N . ILE A 1 95 ? -0.128 -9.015 -7.919 1.00 85.06 95 ILE A N 1
ATOM 740 C CA . ILE A 1 95 ? -1.096 -8.157 -8.611 1.00 85.06 95 ILE A CA 1
ATOM 741 C C . ILE A 1 95 ? -0.452 -6.809 -8.958 1.00 85.06 95 ILE A C 1
ATOM 743 O O . ILE A 1 95 ? -0.713 -6.271 -10.030 1.00 85.06 95 ILE A O 1
ATOM 747 N N . ALA A 1 96 ? 0.370 -6.266 -8.056 1.00 86.12 96 ALA A N 1
ATOM 748 C CA . ALA A 1 96 ? 1.023 -4.969 -8.204 1.00 86.12 96 ALA A CA 1
ATOM 749 C C . ALA A 1 96 ? 2.121 -4.988 -9.268 1.00 86.12 96 ALA A C 1
ATOM 751 O O . ALA A 1 96 ? 2.292 -4.015 -10.000 1.00 86.12 96 ALA A O 1
ATOM 752 N N . THR A 1 97 ? 2.847 -6.097 -9.380 1.00 86.88 97 THR A N 1
ATOM 753 C CA . THR A 1 97 ? 3.924 -6.243 -10.357 1.00 86.88 97 THR A CA 1
ATOM 754 C C . THR A 1 97 ? 3.428 -5.995 -11.783 1.00 86.88 97 THR A C 1
ATOM 756 O O . THR A 1 97 ? 2.443 -6.583 -12.225 1.00 86.88 97 THR A O 1
ATOM 759 N N . ASN A 1 98 ? 4.115 -5.103 -12.504 1.00 86.44 98 ASN A N 1
ATOM 760 C CA . ASN A 1 98 ? 3.797 -4.628 -13.860 1.00 86.44 98 ASN A CA 1
ATOM 761 C C . ASN A 1 98 ? 2.460 -3.878 -14.011 1.00 86.44 98 ASN A C 1
ATOM 763 O O . ASN A 1 98 ? 2.091 -3.510 -15.127 1.00 86.44 98 ASN A O 1
ATOM 767 N N . ARG A 1 99 ? 1.726 -3.636 -12.918 1.00 88.94 99 ARG A N 1
ATOM 768 C CA . ARG A 1 99 ? 0.432 -2.930 -12.931 1.00 88.94 99 ARG A CA 1
ATOM 769 C C . ARG A 1 99 ? 0.385 -1.728 -11.997 1.00 88.94 99 ARG A C 1
ATOM 771 O O . ARG A 1 99 ? -0.485 -0.882 -12.173 1.00 88.94 99 ARG A O 1
ATOM 778 N N . LEU A 1 100 ? 1.298 -1.631 -11.034 1.00 89.62 100 LEU A N 1
ATOM 779 C CA . LEU A 1 100 ? 1.436 -0.509 -10.115 1.00 89.62 100 LEU A CA 1
ATOM 780 C C . LEU A 1 100 ? 2.824 0.108 -10.253 1.00 89.62 100 LEU A C 1
ATOM 782 O O . LEU A 1 100 ? 3.833 -0.563 -10.070 1.00 89.62 100 LEU A O 1
ATOM 786 N N . HIS A 1 101 ? 2.860 1.391 -10.588 1.00 90.81 101 HIS A N 1
ATOM 787 C CA . HIS A 1 101 ? 4.081 2.163 -10.757 1.00 90.81 101 HIS A CA 1
ATOM 788 C C . HIS A 1 101 ? 4.168 3.187 -9.624 1.00 90.81 101 HIS A C 1
ATOM 790 O O . HIS A 1 101 ? 3.450 4.192 -9.618 1.00 90.81 101 HIS A O 1
ATOM 796 N N . LEU A 1 102 ? 5.036 2.934 -8.649 1.00 89.12 102 LEU A N 1
ATOM 797 C CA . LEU A 1 102 ? 5.226 3.813 -7.500 1.00 89.12 102 LEU A CA 1
ATOM 798 C C . LEU A 1 102 ? 6.432 4.723 -7.715 1.00 89.12 102 LEU A C 1
ATOM 800 O O . LEU A 1 102 ? 7.557 4.256 -7.858 1.00 89.12 102 LEU A O 1
ATOM 804 N N . SER A 1 103 ? 6.189 6.031 -7.726 1.00 86.94 103 SER A N 1
ATOM 805 C CA . SER A 1 103 ? 7.224 7.061 -7.841 1.00 86.94 103 SER A CA 1
ATOM 806 C C . SER A 1 103 ? 7.751 7.413 -6.452 1.00 86.94 103 SER A C 1
ATOM 808 O O . SER A 1 103 ? 7.141 8.224 -5.750 1.00 86.94 103 SER A O 1
ATOM 810 N N . VAL A 1 104 ? 8.874 6.813 -6.064 1.00 82.06 104 VAL A N 1
ATOM 811 C CA . VAL A 1 104 ? 9.553 7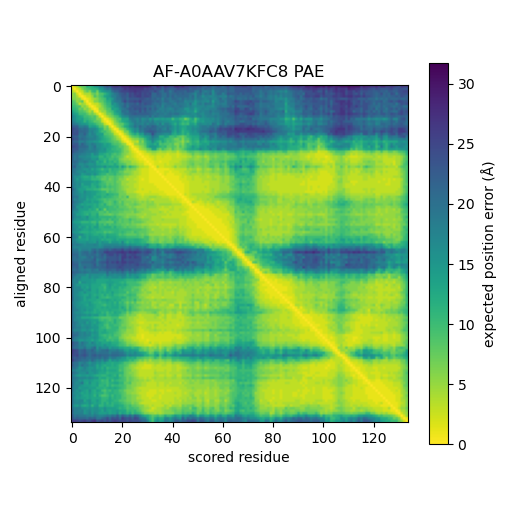.046 -4.784 1.00 82.06 104 VAL A CA 1
ATOM 812 C C . VAL A 1 104 ? 10.611 8.135 -4.959 1.00 82.06 104 VAL A C 1
ATOM 814 O O . VAL A 1 104 ? 11.610 7.947 -5.656 1.00 82.06 104 VAL A O 1
ATOM 817 N N . THR A 1 105 ? 10.412 9.276 -4.303 1.00 75.12 105 THR A N 1
ATOM 818 C CA . THR A 1 105 ? 11.402 10.358 -4.257 1.00 75.12 105 THR A CA 1
ATOM 819 C C . THR A 1 105 ? 12.393 10.074 -3.132 1.00 75.12 105 THR A C 1
ATOM 821 O O . THR A 1 105 ? 12.019 10.081 -1.965 1.00 75.12 105 THR A O 1
ATOM 824 N N . GLY A 1 106 ? 13.646 9.771 -3.476 1.00 70.44 106 GLY A N 1
ATOM 825 C CA . GLY A 1 106 ? 14.742 9.652 -2.511 1.00 70.44 106 GLY A CA 1
ATOM 826 C C . GLY A 1 106 ? 15.633 10.894 -2.513 1.00 70.44 106 GLY A C 1
ATOM 827 O O . GLY A 1 106 ? 15.539 11.714 -3.425 1.00 70.44 106 GLY A O 1
ATOM 828 N N . ASN A 1 107 ? 16.553 10.976 -1.545 1.00 62.31 107 ASN A N 1
ATOM 829 C CA . ASN A 1 107 ? 17.404 12.137 -1.222 1.00 62.31 107 ASN A CA 1
ATOM 830 C C . ASN A 1 107 ? 18.244 12.757 -2.357 1.00 62.31 107 ASN A C 1
ATOM 832 O O . ASN A 1 107 ? 18.989 13.675 -2.061 1.00 62.31 107 ASN A O 1
ATOM 836 N N . ASN A 1 108 ? 18.160 12.287 -3.608 1.00 63.91 108 ASN A N 1
ATOM 837 C CA . ASN A 1 108 ? 18.750 12.933 -4.791 1.00 63.91 108 ASN A CA 1
ATOM 838 C C . ASN A 1 108 ? 18.148 12.470 -6.139 1.00 63.91 108 ASN A C 1
ATOM 840 O O . ASN A 1 108 ? 18.487 13.038 -7.173 1.00 63.91 108 ASN A O 1
ATOM 844 N N . CYS A 1 109 ? 17.278 11.449 -6.163 1.00 72.94 109 CYS A N 1
ATOM 845 C CA . CYS A 1 109 ? 16.708 10.899 -7.398 1.00 72.94 109 CYS A CA 1
ATOM 846 C C . CYS A 1 109 ? 15.282 10.383 -7.163 1.00 72.94 109 CYS A C 1
ATOM 848 O O . CYS A 1 109 ? 15.011 9.731 -6.153 1.00 72.94 109 CYS A O 1
ATOM 850 N N . ASN A 1 110 ? 14.403 10.588 -8.145 1.00 81.00 110 ASN A N 1
ATOM 851 C CA . ASN A 1 110 ? 13.120 9.894 -8.222 1.00 81.00 110 ASN A CA 1
ATOM 852 C C . ASN A 1 110 ? 13.329 8.511 -8.862 1.00 81.00 110 ASN A C 1
ATOM 854 O O . ASN A 1 110 ? 13.890 8.411 -9.955 1.00 81.00 110 ASN A O 1
ATOM 858 N N . LYS A 1 111 ? 12.902 7.451 -8.173 1.00 85.06 111 LYS A N 1
ATOM 859 C CA . LYS A 1 111 ? 12.900 6.077 -8.678 1.00 85.06 111 LYS A CA 1
ATOM 860 C C . LYS A 1 111 ? 11.462 5.610 -8.850 1.00 85.06 111 LYS A C 1
ATOM 862 O O . LYS A 1 111 ? 10.674 5.655 -7.909 1.00 85.06 111 LYS A O 1
ATOM 867 N N . ILE A 1 112 ? 11.143 5.103 -10.035 1.00 87.94 112 ILE A N 1
ATOM 868 C CA . ILE A 1 112 ? 9.859 4.452 -10.290 1.00 87.94 112 ILE A CA 1
ATOM 869 C C . ILE A 1 112 ? 10.042 2.953 -10.073 1.00 87.94 112 ILE A C 1
ATOM 871 O O . ILE A 1 112 ? 10.841 2.318 -10.757 1.00 87.94 112 ILE A O 1
ATOM 875 N N . ILE A 1 113 ? 9.301 2.403 -9.119 1.00 88.12 113 ILE A N 1
ATOM 876 C CA . ILE A 1 113 ? 9.277 0.975 -8.813 1.00 88.12 113 ILE A CA 1
ATOM 877 C C . ILE A 1 113 ? 8.033 0.381 -9.467 1.00 88.12 113 ILE A C 1
ATOM 879 O O . ILE A 1 113 ? 6.925 0.869 -9.249 1.00 88.12 113 ILE A O 1
ATOM 883 N N . THR A 1 114 ? 8.229 -0.641 -10.297 1.00 88.75 114 THR A N 1
ATOM 884 C CA . THR A 1 114 ? 7.166 -1.302 -11.075 1.00 88.75 114 THR A CA 1
ATOM 885 C C . THR A 1 114 ? 7.081 -2.808 -10.825 1.00 88.75 114 THR A C 1
ATOM 887 O O . THR A 1 114 ? 6.121 -3.452 -11.251 1.00 88.75 114 THR A O 1
ATOM 890 N N . HIS A 1 115 ? 8.081 -3.377 -10.152 1.00 89.69 115 HIS A N 1
ATOM 891 C CA . HIS A 1 115 ? 8.213 -4.804 -9.882 1.00 89.69 115 HIS A CA 1
ATOM 892 C C . HIS A 1 115 ? 8.370 -5.035 -8.380 1.00 89.69 115 HIS A C 1
ATOM 894 O O . HIS A 1 115 ? 9.039 -4.240 -7.720 1.00 89.69 115 HIS A O 1
ATOM 900 N N . TYR A 1 116 ? 7.745 -6.098 -7.869 1.00 88.25 116 TYR A N 1
ATOM 901 C CA . TYR A 1 116 ? 7.782 -6.483 -6.459 1.00 88.25 116 TYR A CA 1
ATOM 902 C C . TYR A 1 116 ? 7.900 -8.008 -6.354 1.00 88.25 116 TYR A C 1
ATOM 904 O O . TYR A 1 116 ? 6.956 -8.727 -6.699 1.00 88.25 116 TYR A O 1
ATOM 912 N N . ASP A 1 117 ? 9.028 -8.502 -5.853 1.00 85.69 117 ASP A N 1
ATOM 913 C CA . ASP A 1 117 ? 9.313 -9.933 -5.737 1.00 85.69 117 ASP A CA 1
ATOM 914 C C . ASP A 1 117 ? 8.590 -10.558 -4.536 1.00 85.69 117 ASP A C 1
ATOM 916 O O . ASP A 1 117 ? 8.142 -11.707 -4.587 1.00 85.69 117 ASP A O 1
ATOM 920 N N . THR A 1 118 ? 8.435 -9.794 -3.449 1.00 88.75 118 THR A N 1
ATOM 921 C CA . THR A 1 118 ? 7.833 -10.271 -2.192 1.00 88.75 118 THR A CA 1
ATOM 922 C C . THR A 1 118 ? 6.751 -9.334 -1.654 1.00 88.75 118 THR A C 1
ATOM 924 O O . THR A 1 118 ? 6.666 -8.157 -2.014 1.00 88.75 118 THR A O 1
ATOM 927 N N . ARG A 1 119 ? 5.883 -9.856 -0.772 1.00 84.75 119 ARG A N 1
ATOM 928 C CA . ARG A 1 119 ? 4.863 -9.042 -0.084 1.00 84.75 119 ARG A CA 1
ATOM 929 C C . ARG A 1 119 ? 5.538 -7.989 0.791 1.00 84.75 119 ARG A C 1
ATOM 931 O O . ARG A 1 119 ? 5.091 -6.849 0.823 1.00 84.75 119 ARG A O 1
ATOM 938 N N . GLU A 1 120 ? 6.586 -8.388 1.490 1.00 85.25 120 GLU A N 1
ATOM 939 C CA . GLU A 1 120 ? 7.337 -7.561 2.422 1.00 85.25 120 GLU A CA 1
ATOM 940 C C . GLU A 1 120 ? 7.997 -6.402 1.677 1.00 85.25 120 GLU A C 1
ATOM 942 O O . GLU A 1 120 ? 7.831 -5.257 2.082 1.00 85.25 120 GLU A O 1
ATOM 947 N N . GLU A 1 121 ? 8.610 -6.672 0.522 1.00 86.06 121 GLU A N 1
ATOM 948 C CA . GLU A 1 121 ? 9.155 -5.633 -0.353 1.00 86.06 121 GLU A CA 1
ATOM 949 C C . GLU A 1 121 ? 8.073 -4.654 -0.823 1.00 86.06 121 GLU A C 1
ATOM 951 O O . GLU A 1 121 ? 8.269 -3.441 -0.782 1.00 86.06 121 GLU A O 1
ATOM 956 N N . PHE A 1 122 ? 6.898 -5.148 -1.219 1.00 87.06 122 PHE A N 1
ATOM 957 C CA . PHE A 1 122 ? 5.783 -4.282 -1.600 1.00 87.06 122 PHE A CA 1
ATOM 958 C C . PHE A 1 122 ? 5.320 -3.370 -0.447 1.00 87.06 122 PHE A C 1
ATOM 960 O O . PHE A 1 122 ? 5.060 -2.179 -0.658 1.00 87.06 122 PHE A O 1
ATOM 967 N N . ILE A 1 123 ? 5.229 -3.914 0.771 1.00 85.94 123 ILE A N 1
ATOM 968 C CA . ILE A 1 123 ? 4.870 -3.157 1.978 1.00 85.94 123 ILE A CA 1
ATOM 969 C C . ILE A 1 123 ? 5.950 -2.127 2.291 1.00 85.94 123 ILE A C 1
ATOM 971 O O . ILE A 1 123 ? 5.619 -0.967 2.520 1.00 85.94 123 ILE A O 1
ATOM 975 N N . ASP A 1 124 ? 7.222 -2.520 2.256 1.00 84.69 124 ASP A N 1
ATOM 976 C CA . ASP A 1 124 ? 8.359 -1.646 2.533 1.00 84.69 124 ASP A CA 1
ATOM 977 C C . ASP A 1 124 ? 8.431 -0.492 1.533 1.00 84.69 124 ASP A C 1
ATOM 979 O O . ASP A 1 124 ? 8.580 0.660 1.938 1.00 84.69 124 ASP A O 1
ATOM 983 N N . VAL A 1 125 ? 8.240 -0.761 0.239 1.00 85.62 125 VAL A N 1
ATOM 984 C CA . VAL A 1 125 ? 8.196 0.282 -0.792 1.00 85.62 125 VAL A CA 1
ATOM 985 C C . VAL A 1 125 ? 7.021 1.233 -0.565 1.00 85.62 125 VAL A C 1
ATOM 987 O O . VAL A 1 125 ? 7.206 2.449 -0.602 1.00 85.62 125 VAL A O 1
ATOM 990 N N . SER A 1 126 ? 5.824 0.706 -0.302 1.00 83.31 126 SER A N 1
ATOM 991 C CA . SER A 1 126 ? 4.627 1.521 -0.040 1.00 83.31 126 SER A CA 1
ATOM 992 C C . SER A 1 126 ? 4.777 2.369 1.229 1.00 83.31 1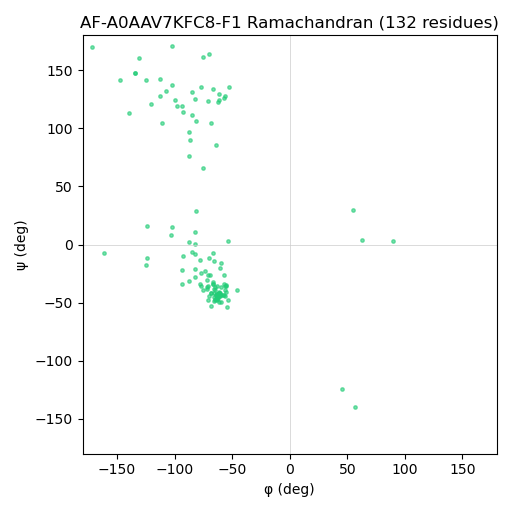26 SER A C 1
ATOM 994 O O . SER A 1 126 ? 4.331 3.514 1.283 1.00 83.31 126 SER A O 1
ATOM 996 N N . TYR A 1 127 ? 5.445 1.818 2.240 1.00 81.12 127 TYR A N 1
ATOM 997 C CA . TYR A 1 127 ? 5.760 2.472 3.503 1.00 81.12 127 TYR A CA 1
ATOM 998 C C . TYR A 1 127 ? 6.773 3.610 3.316 1.00 81.12 127 TYR A C 1
ATOM 1000 O O . TYR A 1 127 ? 6.489 4.750 3.683 1.00 81.12 127 TYR A O 1
ATOM 1008 N N . ILE A 1 128 ? 7.917 3.329 2.679 1.00 77.25 128 ILE A N 1
ATOM 1009 C CA . ILE A 1 128 ? 8.962 4.318 2.363 1.00 77.25 128 ILE A CA 1
ATOM 1010 C C . ILE A 1 128 ? 8.368 5.459 1.533 1.00 77.25 128 ILE A C 1
ATOM 1012 O O . ILE A 1 128 ? 8.599 6.632 1.824 1.00 77.25 128 ILE A O 1
ATOM 1016 N N . LEU A 1 129 ? 7.541 5.125 0.543 1.00 81.06 129 LEU A N 1
ATOM 1017 C CA . LEU A 1 129 ? 6.873 6.099 -0.311 1.00 81.06 129 LEU A CA 1
ATOM 1018 C C . LEU A 1 129 ? 6.026 7.118 0.474 1.00 81.06 129 LEU A C 1
ATOM 1020 O O . LEU A 1 129 ? 5.980 8.290 0.103 1.00 81.06 129 LEU A O 1
ATOM 1024 N N . CYS A 1 130 ? 5.333 6.686 1.528 1.00 72.00 130 CYS A N 1
ATOM 1025 C CA . CYS A 1 130 ? 4.479 7.565 2.328 1.00 72.00 130 CYS A CA 1
ATOM 1026 C C . CYS A 1 130 ? 5.260 8.465 3.295 1.00 72.00 130 CYS A C 1
ATOM 1028 O O . CYS A 1 130 ? 4.746 9.517 3.667 1.00 72.00 130 CYS A O 1
ATOM 1030 N N . ILE A 1 131 ? 6.473 8.076 3.696 1.00 69.38 131 ILE A N 1
ATOM 1031 C CA . ILE A 1 131 ? 7.239 8.772 4.743 1.00 69.38 131 ILE A CA 1
ATOM 1032 C C . ILE A 1 131 ? 8.203 9.807 4.168 1.00 69.38 131 ILE A C 1
ATOM 1034 O O . ILE A 1 131 ? 8.397 10.855 4.773 1.00 69.38 131 ILE A O 1
ATOM 1038 N N . PHE A 1 132 ? 8.775 9.560 2.989 1.00 61.31 132 PHE A N 1
ATOM 1039 C CA . PHE A 1 132 ? 9.770 10.451 2.376 1.00 61.31 132 PHE A CA 1
ATOM 1040 C C . PHE A 1 132 ? 9.169 11.667 1.640 1.00 61.31 132 PHE A C 1
ATOM 1042 O O . PHE A 1 132 ? 9.766 12.195 0.706 1.00 61.31 132 PHE A O 1
ATOM 1049 N N . VAL A 1 133 ? 7.997 12.151 2.063 1.00 51.41 133 VAL A N 1
ATOM 1050 C CA . VAL A 1 133 ? 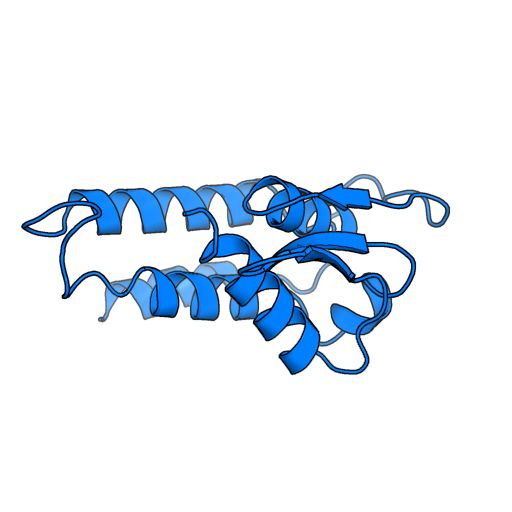7.477 13.461 1.638 1.00 51.41 133 VAL A CA 1
ATOM 1051 C C . VAL A 1 133 ? 8.033 14.525 2.590 1.00 51.41 133 VAL A C 1
ATOM 1053 O O . VAL A 1 133 ? 7.336 14.974 3.498 1.00 51.41 133 VAL A O 1
ATOM 1056 N N . GLN A 1 134 ? 9.305 14.884 2.427 1.00 37.41 134 GLN A N 1
ATOM 1057 C CA . GLN A 1 134 ? 9.916 16.053 3.070 1.00 37.41 134 GLN A CA 1
ATOM 1058 C C . GLN A 1 134 ? 10.662 16.893 2.043 1.00 37.41 134 GLN A C 1
ATOM 1060 O O . GLN A 1 134 ? 11.309 16.295 1.155 1.00 37.41 134 GLN A O 1
#

Sequence (134 aa):
MSDIHESVSKISEWDGSVRQRPVRADRVFCGSSAGGLCAAVTLMECPVDKALNFMRQMVREMQSSYLGPFSPNFLLTEHLRVGIDFLFPKHAHKIATNRLHLSVTGNNCNKIITHYDTREEFIDVSYILCIFVQ

Foldseek 3Di:
DVVVVVVLVVLQPCPLPPDDPQDPLPAAQEDFAVSLVVSLCVLSVQPPVLVVVLVVVLQVLLVPAPVRPPDPPSCSLVSLLVSLLSSADQCSQVSQAQRYWYFADDPPDTDTDRHGPGPVRVSVSNSNRNPPPD

Solvent-accessible surface area (backbone atoms only — not comparable to full-atom values): 7832 Å² total; per-residue (Å²): 123,69,67,58,59,62,55,48,62,72,60,65,76,68,85,78,76,67,84,56,83,78,73,60,90,87,60,69,36,63,24,41,35,72,45,28,51,52,33,49,38,55,74,67,52,46,58,64,68,57,58,48,51,51,52,53,48,53,52,50,54,36,68,70,35,97,54,34,94,75,24,93,82,59,54,59,65,59,56,48,46,54,47,50,59,69,71,45,61,88,61,42,19,70,64,35,35,82,27,35,36,36,48,32,59,50,104,86,50,77,44,76,45,39,72,37,95,38,49,65,55,40,46,50,51,58,43,51,32,56,65,53,78,124

Radius of gyration: 15.15 Å; Cα contacts (8 Å, |Δi|>4): 154; chains: 1; bounding box: 36×30×42 Å

pLDDT: mean 72.39, std 14.89, range [37.41, 90.81]

InterPro domains:
  IPR016035 Acyl transferase/acyl hydrolase/lysophospholipase [SSF52151] (21-117)
  IPR033562 Patatin-like phospholipase domain-containing protein [PTHR12406] (23-126)

Secondary structure (DSSP, 8-state):
-HHHHHHHHHHTT--S---PPPPPTT--EEESTHHHHHHHHHHTT--HHHHHHHHHHHHHHHHHSTTGGG-TT--HHHHHHHHHHHHS-TTHHHHHTTTEEEEEEETTEEEEE---SSHHHHHHHHHHHHH---

Mean predicted aligned error: 10.18 Å

Nearest PDB structures (foldseek):
  8c0z-assembly1_E  TM=4.110E-01  e=7.829E+00  Aromatoleum aromaticum
  6wmt-assembly1_D  TM=3.177E-01  e=6.560E+00  Francisella tularensis subsp. holarctica LVS